Protein AF-A0A3C0GJ76-F1 (afdb_monomer_lite)

Secondary structure (DSSP, 8-state):
-----------PPPPPTTSTTTTS-HHHHHHHHHHTT-

Sequence (38 aa):
MKEVVIVSAVRTPIGSFMGGLSTIPAPKLGAIAIEGAL

Foldseek 3Di:
DDDDDQPFADADDDADDVGDCPPPDPVVRVVVRVVVRD

Structure (mmCIF, N/CA/C/O backbone):
data_AF-A0A3C0GJ76-F1
#
_entry.id   AF-A0A3C0GJ76-F1
#
loop_
_atom_site.group_PDB
_atom_site.id
_atom_site.type_symbol
_atom_site.label_atom_id
_atom_site.label_alt_id
_atom_site.label_comp_id
_atom_site.label_asym_id
_atom_site.label_entity_id
_atom_site.label_seq_id
_atom_site.pdbx_PDB_ins_code
_atom_site.Cartn_x
_atom_site.Cartn_y
_atom_site.Cartn_z
_atom_site.occupancy
_atom_site.B_iso_or_equiv
_atom_site.auth_seq_id
_atom_site.auth_comp_id
_atom_site.auth_asym_id
_atom_site.auth_atom_id
_atom_site.pdbx_PDB_model_num
ATOM 1 N N . MET A 1 1 ? -12.811 3.397 28.624 1.00 80.00 1 MET A N 1
ATOM 2 C CA . MET A 1 1 ? -11.758 3.054 27.643 1.00 80.00 1 MET A CA 1
ATOM 3 C C . MET A 1 1 ? -12.460 2.707 26.337 1.00 80.00 1 MET A C 1
ATOM 5 O O . MET A 1 1 ? -13.509 2.082 26.417 1.00 80.00 1 MET A O 1
ATOM 9 N N . LYS A 1 2 ? -11.987 3.185 25.180 1.00 91.00 2 LYS A N 1
ATOM 10 C CA . LYS A 1 2 ? -12.535 2.772 23.876 1.00 91.00 2 LYS A CA 1
ATOM 11 C C . LYS A 1 2 ? -11.638 1.671 23.323 1.00 91.00 2 LYS A C 1
ATOM 13 O O . LYS A 1 2 ? -10.426 1.867 23.295 1.00 91.00 2 LYS A O 1
ATOM 18 N N . GLU A 1 3 ? -12.222 0.547 22.926 1.00 94.06 3 GLU A N 1
ATOM 19 C CA . GLU A 1 3 ? -11.468 -0.504 22.247 1.00 94.06 3 GLU A CA 1
ATOM 20 C C . GLU A 1 3 ? -11.140 -0.056 20.825 1.00 94.06 3 GLU A C 1
ATOM 22 O O . GLU A 1 3 ? -12.003 0.433 20.095 1.00 94.06 3 GLU A O 1
ATOM 27 N N . VAL A 1 4 ? -9.866 -0.174 20.461 1.00 95.94 4 VAL A N 1
ATOM 28 C CA . VAL A 1 4 ? -9.363 0.153 19.128 1.00 95.94 4 VAL A CA 1
ATOM 29 C C . VAL A 1 4 ? -9.073 -1.161 18.426 1.00 95.94 4 VAL A C 1
ATOM 31 O O . VAL A 1 4 ? -8.308 -1.978 18.935 1.00 95.94 4 VAL A O 1
ATOM 34 N N . VAL A 1 5 ? -9.687 -1.354 17.263 1.00 96.50 5 VAL A N 1
ATOM 35 C CA . VAL A 1 5 ? -9.562 -2.575 16.462 1.00 96.50 5 VAL A CA 1
ATOM 36 C C . VAL A 1 5 ? -9.118 -2.239 15.042 1.00 96.50 5 VAL A C 1
ATOM 38 O O . VAL A 1 5 ? -9.419 -1.164 14.524 1.00 96.50 5 VAL A O 1
ATOM 41 N N . ILE A 1 6 ? -8.402 -3.168 14.408 1.00 97.06 6 ILE A N 1
ATOM 42 C CA . ILE A 1 6 ? -8.042 -3.096 12.989 1.00 97.06 6 ILE A CA 1
ATOM 43 C C . ILE A 1 6 ? -9.127 -3.838 12.208 1.00 97.06 6 ILE A C 1
ATOM 45 O O . ILE A 1 6 ? -9.292 -5.042 12.384 1.00 97.06 6 ILE A O 1
ATOM 49 N N . VAL A 1 7 ? -9.872 -3.119 11.368 1.00 97.06 7 VAL A N 1
ATOM 50 C CA . VAL A 1 7 ? -10.987 -3.680 10.580 1.00 97.06 7 VAL A CA 1
ATOM 51 C C . VAL A 1 7 ? -10.560 -4.161 9.193 1.00 97.06 7 VAL A C 1
ATOM 53 O O . VAL A 1 7 ? -11.177 -5.067 8.642 1.00 97.06 7 VAL A O 1
ATOM 56 N N . SER A 1 8 ? -9.493 -3.585 8.639 1.00 97.75 8 SER A N 1
ATOM 57 C CA . SER A 1 8 ? -8.947 -3.931 7.327 1.00 97.75 8 SER A CA 1
ATOM 58 C C . SER A 1 8 ? -7.444 -3.640 7.271 1.00 97.75 8 SER A C 1
ATOM 60 O O . SER A 1 8 ? -6.924 -2.790 7.998 1.00 97.75 8 SER A O 1
ATOM 62 N N . ALA A 1 9 ? -6.728 -4.383 6.425 1.00 97.50 9 ALA A N 1
ATOM 63 C CA . ALA A 1 9 ? -5.312 -4.173 6.148 1.00 97.50 9 ALA A CA 1
ATOM 64 C C . ALA A 1 9 ? -4.999 -4.620 4.716 1.00 97.50 9 ALA A C 1
ATOM 66 O O . ALA A 1 9 ? -5.158 -5.792 4.373 1.00 97.50 9 ALA A O 1
ATOM 67 N N . VAL A 1 10 ? -4.538 -3.690 3.882 1.00 98.06 10 VAL A N 1
ATOM 68 C CA . VAL A 1 10 ? -4.219 -3.933 2.469 1.00 98.06 10 VAL A CA 1
ATOM 69 C C . VAL A 1 10 ? -2.925 -3.231 2.075 1.00 98.06 10 VAL A C 1
ATOM 71 O O . VAL A 1 10 ? -2.432 -2.348 2.778 1.00 98.06 10 VAL A O 1
ATOM 74 N N . ARG A 1 11 ? -2.353 -3.633 0.938 1.00 98.00 11 ARG A N 1
ATOM 75 C CA . ARG A 1 11 ? -1.152 -3.018 0.366 1.00 98.00 11 ARG A CA 1
ATOM 76 C C . ARG A 1 11 ? -1.149 -3.129 -1.150 1.00 98.00 11 ARG A C 1
ATOM 78 O O . ARG A 1 11 ? -1.705 -4.071 -1.712 1.00 98.00 11 ARG A O 1
ATOM 85 N N . THR A 1 12 ? -0.419 -2.233 -1.798 1.00 97.94 12 THR A N 1
ATOM 86 C CA . THR A 1 12 ? -0.023 -2.425 -3.193 1.00 97.94 12 THR A CA 1
ATOM 87 C C . THR A 1 12 ? 1.105 -3.473 -3.293 1.00 97.94 12 THR A C 1
ATOM 89 O O . THR A 1 12 ? 1.784 -3.786 -2.301 1.00 97.94 12 THR A O 1
ATOM 92 N N . PRO A 1 13 ? 1.320 -4.082 -4.473 1.00 97.12 13 PRO A N 1
ATOM 93 C CA . PRO A 1 13 ? 2.516 -4.878 -4.731 1.00 97.12 13 PRO A CA 1
ATOM 94 C C . PRO A 1 13 ? 3.791 -4.041 -4.574 1.00 97.12 13 PRO A C 1
ATOM 96 O O . PRO A 1 13 ? 3.790 -2.836 -4.813 1.00 97.12 13 PRO A O 1
ATOM 99 N N . ILE A 1 14 ? 4.897 -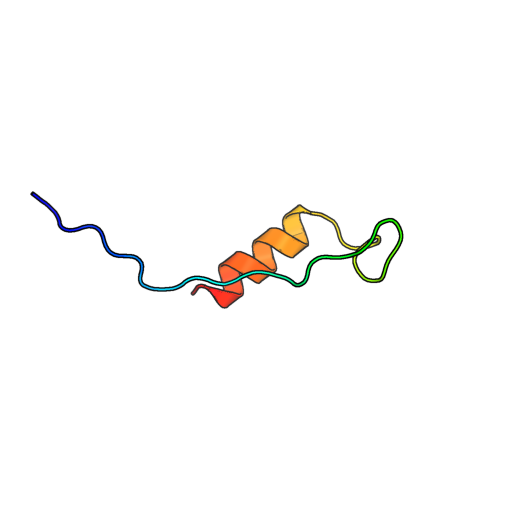4.687 -4.208 1.00 96.94 14 ILE A N 1
ATOM 100 C CA . ILE A 1 14 ? 6.198 -4.016 -4.129 1.00 96.94 14 ILE A CA 1
ATOM 101 C C . ILE A 1 14 ? 6.809 -4.008 -5.529 1.00 96.94 14 ILE A C 1
ATOM 103 O O . ILE A 1 14 ? 7.048 -5.065 -6.112 1.00 96.94 14 ILE A O 1
ATOM 107 N N . GLY A 1 15 ? 7.044 -2.814 -6.070 1.00 96.06 15 GLY A N 1
ATOM 108 C CA . GLY A 1 15 ? 7.733 -2.641 -7.344 1.00 96.06 15 GLY A CA 1
ATOM 109 C C . GLY A 1 15 ? 9.248 -2.713 -7.170 1.00 96.06 15 GLY A C 1
ATOM 110 O O . GLY A 1 15 ? 9.799 -2.109 -6.253 1.00 96.06 15 GLY A O 1
ATOM 111 N N . SER A 1 16 ? 9.932 -3.418 -8.070 1.00 97.44 16 SER A N 1
ATOM 112 C CA . SER A 1 16 ? 11.392 -3.343 -8.180 1.00 97.44 16 SER A CA 1
ATOM 113 C C . SER A 1 16 ? 11.834 -1.968 -8.689 1.00 97.44 16 SER A C 1
ATOM 115 O O . SER A 1 16 ? 11.071 -1.266 -9.361 1.00 97.44 16 SER A O 1
ATOM 117 N N . PHE A 1 17 ? 13.080 -1.590 -8.398 1.00 97.19 17 PHE A N 1
ATOM 118 C CA . PHE A 1 17 ? 13.668 -0.357 -8.918 1.00 97.19 17 PHE A CA 1
ATOM 119 C C . PHE A 1 17 ? 13.613 -0.338 -10.452 1.00 97.19 17 PHE A C 1
ATOM 121 O O . PHE A 1 17 ? 13.958 -1.328 -11.093 1.00 97.19 17 PHE A O 1
ATOM 128 N N . MET A 1 18 ? 13.118 0.766 -11.024 1.00 96.25 18 MET A N 1
ATOM 129 C CA . MET A 1 18 ? 12.834 0.904 -12.464 1.00 96.25 18 MET A CA 1
ATOM 130 C C . MET A 1 18 ? 11.891 -0.177 -13.045 1.00 96.25 18 MET A C 1
ATOM 132 O O . MET A 1 18 ? 11.880 -0.411 -14.249 1.00 96.25 18 MET A O 1
ATOM 136 N N . GLY A 1 19 ? 11.083 -0.836 -12.205 1.00 95.81 19 GLY A N 1
ATOM 137 C CA . GLY A 1 19 ? 10.137 -1.882 -12.601 1.00 95.81 19 GLY A CA 1
ATOM 138 C C . GLY A 1 19 ? 8.740 -1.359 -12.958 1.00 95.81 19 GLY A C 1
ATOM 139 O O . GLY A 1 19 ? 8.540 -0.175 -13.222 1.00 95.81 19 GLY A O 1
ATOM 140 N N . GLY A 1 20 ? 7.737 -2.244 -12.919 1.00 96.25 20 GLY A N 1
ATOM 141 C CA . GLY A 1 20 ? 6.379 -1.971 -13.423 1.00 96.25 20 GLY A CA 1
ATOM 142 C C . GLY A 1 20 ? 5.584 -0.863 -12.717 1.00 96.25 20 GLY A C 1
ATOM 143 O O . GLY A 1 20 ? 4.619 -0.365 -13.283 1.00 96.25 20 GLY A O 1
ATOM 144 N N . LEU A 1 21 ? 5.983 -0.449 -11.510 1.00 96.94 21 LEU A N 1
ATOM 145 C CA . LEU A 1 21 ? 5.351 0.665 -10.784 1.00 96.94 21 LEU A CA 1
ATOM 146 C C . LEU A 1 21 ? 6.151 1.975 -10.875 1.00 96.94 21 LEU A C 1
ATOM 148 O O . LEU A 1 21 ? 5.739 2.977 -10.301 1.00 96.94 21 LEU A O 1
ATOM 152 N N . SER A 1 22 ? 7.288 1.985 -11.578 1.00 97.69 22 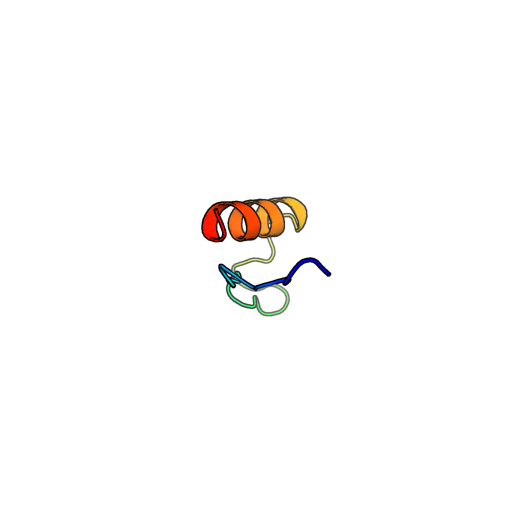SER A N 1
ATOM 153 C CA . SER A 1 22 ? 8.233 3.115 -11.586 1.00 97.69 22 SER A CA 1
ATOM 154 C C . SER A 1 22 ? 7.669 4.412 -12.170 1.00 97.69 22 SER A C 1
ATOM 156 O O . SER A 1 22 ? 8.111 5.494 -11.796 1.00 97.69 22 SER A O 1
ATOM 158 N N . THR A 1 23 ? 6.682 4.318 -13.059 1.00 97.81 23 THR A N 1
ATOM 159 C CA . THR A 1 23 ? 6.027 5.474 -13.686 1.00 97.81 23 THR A CA 1
ATOM 160 C C . THR A 1 23 ? 4.827 5.987 -12.890 1.00 97.81 23 THR A C 1
ATOM 162 O O . THR A 1 23 ? 4.228 6.996 -13.265 1.00 97.81 23 THR A O 1
ATOM 165 N N . ILE A 1 24 ? 4.452 5.313 -11.797 1.00 97.56 24 ILE A N 1
ATOM 166 C CA . ILE A 1 24 ? 3.288 5.668 -10.986 1.00 97.56 24 ILE A CA 1
ATOM 167 C C . ILE A 1 24 ? 3.734 6.563 -9.821 1.00 97.56 24 ILE A C 1
ATOM 169 O O . ILE A 1 24 ? 4.541 6.135 -8.996 1.00 97.56 24 ILE A O 1
ATOM 173 N N . PRO A 1 25 ? 3.184 7.785 -9.684 1.00 97.81 25 PRO A N 1
ATOM 174 C CA . PRO A 1 25 ? 3.491 8.647 -8.548 1.00 97.81 25 PRO A CA 1
ATOM 175 C C . PRO A 1 25 ? 3.084 8.016 -7.210 1.00 97.81 25 PRO A C 1
ATOM 177 O O . PRO A 1 25 ? 1.996 7.449 -7.086 1.00 97.81 25 PRO A O 1
ATOM 180 N N . ALA A 1 26 ? 3.909 8.196 -6.177 1.00 97.44 26 ALA A N 1
ATOM 181 C CA . ALA A 1 26 ? 3.657 7.640 -4.844 1.00 97.44 26 ALA A CA 1
ATOM 182 C C . ALA A 1 26 ? 2.275 8.003 -4.249 1.00 97.44 26 ALA A C 1
ATOM 184 O O . ALA A 1 26 ? 1.618 7.100 -3.728 1.00 97.44 26 ALA A O 1
ATOM 185 N N . PRO A 1 27 ? 1.755 9.247 -4.381 1.00 98.38 27 PRO A N 1
ATOM 186 C CA . PRO A 1 27 ? 0.416 9.573 -3.884 1.00 98.38 27 PRO A CA 1
ATOM 187 C C . PRO A 1 27 ? -0.69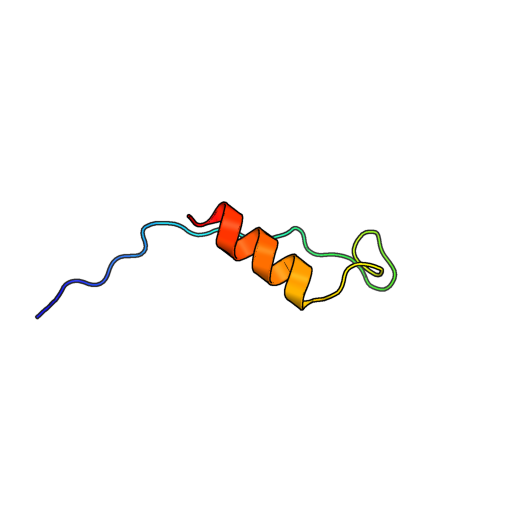2 8.731 -4.525 1.00 98.38 27 PRO A C 1
ATOM 189 O O . PRO A 1 27 ? -1.660 8.379 -3.858 1.00 98.38 27 PRO A O 1
ATOM 192 N N . LYS A 1 28 ? -0.536 8.349 -5.801 1.00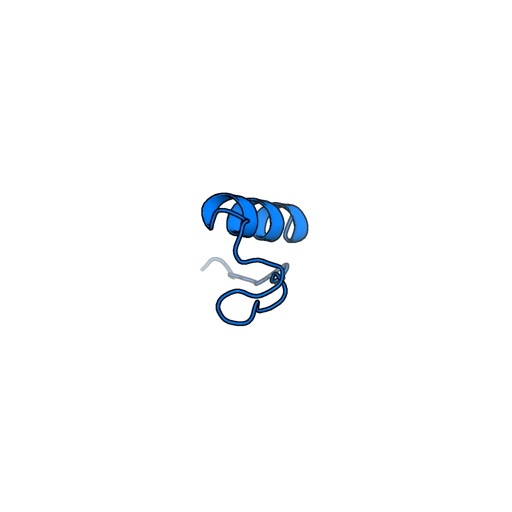 98.31 28 LYS A N 1
ATOM 193 C CA . LYS A 1 28 ? -1.507 7.504 -6.504 1.00 98.31 28 LYS A CA 1
ATOM 194 C C . LYS A 1 28 ? -1.502 6.072 -5.963 1.00 98.31 28 LYS A C 1
ATOM 196 O O . LYS A 1 28 ? -2.566 5.482 -5.819 1.00 98.31 28 LYS A O 1
ATOM 201 N N . LEU A 1 29 ? -0.334 5.530 -5.608 1.00 98.12 29 LEU A N 1
ATOM 202 C CA . LEU A 1 29 ? -0.235 4.224 -4.940 1.00 98.12 29 LEU A CA 1
ATOM 203 C C . LEU A 1 29 ? -0.892 4.250 -3.551 1.00 98.12 29 LEU A C 1
ATOM 205 O O . LEU A 1 29 ? -1.574 3.297 -3.182 1.00 98.12 29 LEU A O 1
ATOM 209 N N . GLY A 1 30 ? -0.726 5.350 -2.810 1.00 97.94 30 GLY A N 1
ATOM 210 C CA . GLY A 1 30 ? -1.396 5.565 -1.525 1.00 97.94 30 GLY A CA 1
ATOM 211 C C . GLY A 1 30 ? -2.917 5.658 -1.659 1.00 97.94 30 GLY A C 1
ATOM 212 O O . GLY A 1 30 ? -3.630 5.018 -0.894 1.00 97.94 30 GLY A O 1
ATOM 213 N N . ALA A 1 31 ? -3.413 6.384 -2.665 1.00 98.50 3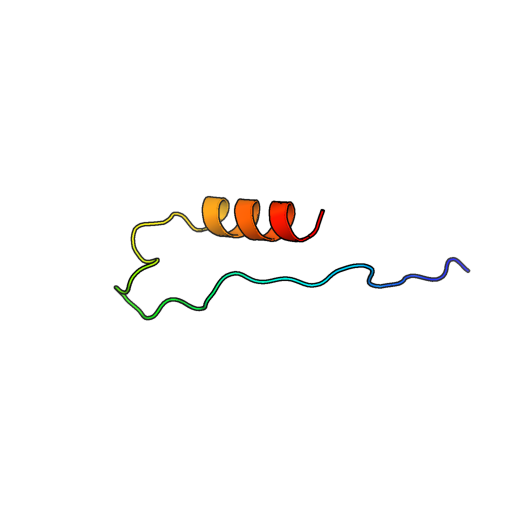1 ALA A N 1
ATOM 214 C CA . ALA A 1 31 ? -4.845 6.475 -2.948 1.00 98.50 31 ALA A CA 1
ATOM 215 C C . ALA A 1 31 ? -5.466 5.093 -3.213 1.00 98.50 31 ALA A C 1
ATOM 217 O O . ALA A 1 31 ? -6.488 4.770 -2.619 1.00 98.50 31 ALA A O 1
ATOM 218 N N . ILE A 1 32 ? -4.800 4.251 -4.011 1.00 98.06 32 ILE A N 1
ATOM 219 C CA . ILE A 1 32 ? -5.245 2.872 -4.279 1.00 98.06 32 ILE A CA 1
ATOM 220 C C . ILE A 1 32 ? -5.266 2.034 -2.991 1.00 98.06 32 ILE A C 1
ATOM 222 O O . ILE A 1 32 ? -6.187 1.253 -2.774 1.00 98.06 32 ILE A O 1
ATOM 226 N N . ALA A 1 33 ? -4.260 2.181 -2.122 1.00 98.06 33 ALA A N 1
ATOM 227 C CA . ALA A 1 33 ? -4.217 1.451 -0.856 1.00 98.06 33 ALA A CA 1
ATOM 228 C C . ALA A 1 33 ? -5.338 1.878 0.108 1.00 98.06 33 ALA A C 1
ATOM 230 O O . ALA A 1 33 ? -5.887 1.029 0.801 1.00 98.06 33 ALA A O 1
ATOM 231 N N . ILE A 1 34 ? -5.686 3.169 0.138 1.00 98.00 34 ILE A N 1
ATOM 232 C CA . ILE A 1 34 ? -6.816 3.681 0.926 1.00 98.00 34 ILE A CA 1
ATOM 233 C C . ILE A 1 34 ? -8.134 3.163 0.348 1.00 98.00 34 ILE A C 1
ATOM 235 O O . ILE A 1 34 ? -8.952 2.652 1.101 1.00 98.00 34 ILE A O 1
ATOM 239 N N . GLU A 1 35 ? -8.318 3.241 -0.972 1.00 98.06 35 GLU A N 1
ATOM 240 C CA . GLU A 1 35 ? -9.519 2.744 -1.654 1.00 98.06 35 GLU A CA 1
ATOM 241 C C . GLU A 1 35 ? -9.749 1.251 -1.396 1.00 98.06 35 GLU A C 1
ATOM 243 O O . GLU A 1 35 ? -10.869 0.855 -1.110 1.00 98.06 35 GLU A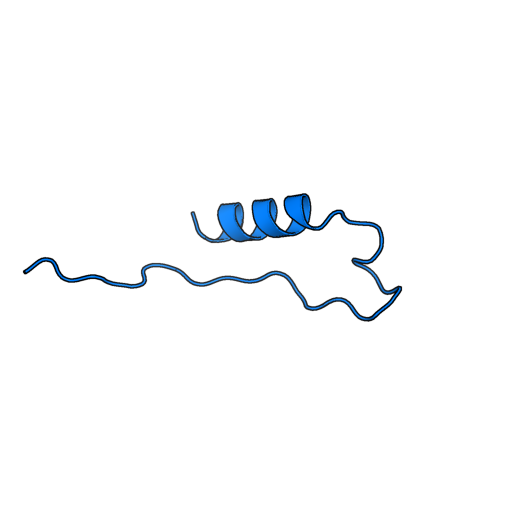 O 1
ATOM 248 N N . GLY A 1 36 ? -8.697 0.428 -1.414 1.00 97.50 36 GLY A N 1
ATOM 249 C CA . GLY A 1 36 ? -8.817 -1.001 -1.107 1.00 97.50 36 GLY A CA 1
ATOM 250 C C . GLY A 1 36 ? -9.053 -1.328 0.374 1.00 97.50 36 GLY A C 1
ATOM 251 O O . GLY A 1 36 ? -9.311 -2.486 0.694 1.00 97.50 36 GLY A O 1
ATOM 252 N N . ALA A 1 37 ? -8.897 -0.355 1.277 1.00 97.62 37 ALA A N 1
ATOM 253 C CA . ALA A 1 37 ? -9.111 -0.528 2.715 1.00 97.62 37 ALA A CA 1
ATOM 254 C C . ALA A 1 37 ? -10.520 -0.114 3.173 1.00 97.62 37 ALA A C 1
ATOM 256 O O . ALA A 1 37 ? -10.901 -0.476 4.293 1.00 97.62 37 ALA A O 1
ATOM 257 N N . LEU A 1 38 ? -11.228 0.671 2.349 1.00 94.62 38 LEU A N 1
ATOM 258 C CA . LEU A 1 38 ? -12.609 1.125 2.544 1.00 94.62 38 LEU A CA 1
ATOM 259 C C . LEU A 1 38 ? -13.608 0.037 2.135 1.00 94.62 38 LEU A C 1
ATOM 261 O O . LEU A 1 38 ? -14.646 -0.054 2.827 1.00 94.62 38 LEU A O 1
#

pLDDT: mean 96.64, std 3.07, range [80.0, 98.5]

Radius of gyration: 13.82 Å; chains: 1; bounding box: 26×14×41 Å